Protein AF-A0A522SLL1-F1 (afdb_monomer_lite)

Secondary structure (DSSP, 8-state):
-----------HHHHHHHHHHHHHHHHHHHHHHHHHHHHHHHHHHHHHHHHHHHHHHB-THHHHH-HHHHHHHTTS-SSSSPPHHHHHHHHHHHHHHHHTT-HHHHHHHHHTTSTTHHHHHHHHHHHHTT--S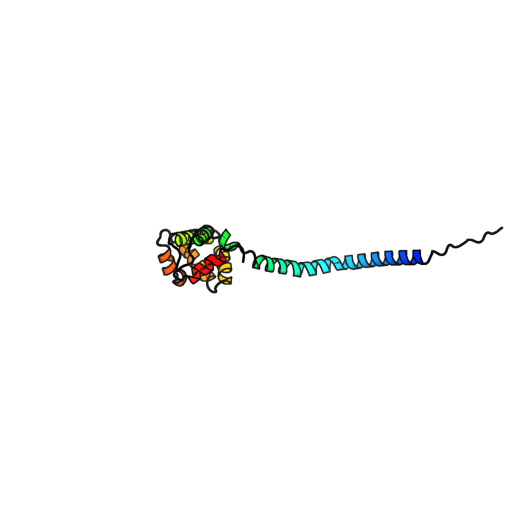S-HHHHHHHH-GGGG-HHHHHHHHHHTSSB-

Foldseek 3Di:
DDDDDPPPDPDPVVVVVVVVVVVVVVVVVVCVVCVVVVVVVCCVPVVVVVVVVVCVWFDQLCCVQQVQLLVQLVVAPLPFAGDQSSLVSLLVSLQVCVVVVSLQVNQVLLCVQPPPSSVLSVQSSVQSVVCPDDPSLCSSCVSPVVNRGSVSSVSSNVSNPRGD

Structure (mmCIF, N/CA/C/O backbone):
data_AF-A0A522SLL1-F1
#
_entry.id   AF-A0A522SLL1-F1
#
loop_
_atom_site.group_PDB
_atom_site.id
_atom_site.type_symbol
_atom_site.label_atom_id
_atom_site.label_alt_id
_atom_site.label_comp_id
_atom_site.label_asym_id
_atom_site.label_entity_id
_atom_site.label_seq_id
_atom_site.pdbx_PDB_ins_code
_atom_site.Cartn_x
_atom_site.Cartn_y
_atom_site.Cartn_z
_atom_site.occupancy
_atom_site.B_iso_or_equiv
_atom_site.auth_seq_id
_atom_site.auth_comp_id
_atom_site.auth_asym_id
_atom_site.auth_atom_id
_atom_site.pdbx_PDB_model_num
ATOM 1 N N . MET A 1 1 ? 60.223 -11.986 -80.606 1.00 49.94 1 MET A N 1
ATOM 2 C CA . MET A 1 1 ? 59.552 -13.002 -79.773 1.00 49.94 1 MET A CA 1
ATOM 3 C C . MET A 1 1 ? 58.909 -12.250 -78.622 1.00 49.94 1 MET A C 1
ATOM 5 O O . MET A 1 1 ? 59.504 -12.179 -77.565 1.00 49.94 1 MET A O 1
ATOM 9 N N . ASP A 1 2 ? 57.745 -11.639 -78.861 1.00 55.66 2 ASP A N 1
ATOM 10 C CA . ASP A 1 2 ? 56.984 -10.902 -77.843 1.00 55.66 2 ASP A CA 1
ATOM 11 C C . ASP A 1 2 ? 55.590 -11.517 -77.759 1.00 55.66 2 ASP A C 1
ATOM 13 O O . ASP A 1 2 ? 54.820 -11.486 -78.721 1.00 55.66 2 ASP A O 1
ATOM 17 N N . ARG A 1 3 ? 55.292 -12.166 -76.631 1.00 55.41 3 ARG A N 1
ATOM 18 C CA . ARG A 1 3 ? 53.956 -12.697 -76.349 1.00 55.41 3 ARG A CA 1
ATOM 19 C C . ARG A 1 3 ? 53.090 -11.555 -75.811 1.00 55.41 3 ARG A C 1
ATOM 21 O O . ARG A 1 3 ? 53.530 -10.882 -74.880 1.00 55.41 3 ARG A O 1
ATOM 28 N N . PRO A 1 4 ? 51.869 -11.342 -76.329 1.00 55.44 4 PRO A N 1
ATOM 29 C CA . PRO A 1 4 ? 50.990 -10.315 -75.794 1.00 55.44 4 PRO A CA 1
ATOM 30 C C . PRO A 1 4 ? 50.588 -10.672 -74.359 1.00 55.44 4 PRO A C 1
ATOM 32 O O . PRO A 1 4 ? 50.106 -11.773 -74.084 1.00 55.44 4 PRO A O 1
ATOM 35 N N . VAL A 1 5 ? 50.793 -9.726 -73.444 1.00 61.31 5 VAL A N 1
ATOM 36 C CA . VAL A 1 5 ? 50.315 -9.799 -72.062 1.00 61.31 5 VAL A CA 1
ATOM 37 C C . VAL A 1 5 ? 48.787 -9.773 -72.095 1.00 61.31 5 VAL A C 1
ATOM 39 O O . VAL A 1 5 ? 48.176 -8.757 -72.423 1.00 61.31 5 VAL A O 1
ATOM 42 N N . ARG A 1 6 ? 48.158 -10.909 -71.780 1.00 55.28 6 ARG A N 1
ATOM 43 C CA . ARG A 1 6 ? 46.710 -10.999 -71.574 1.00 55.28 6 ARG A CA 1
ATOM 44 C C . ARG A 1 6 ? 46.385 -10.310 -70.250 1.00 55.28 6 ARG A C 1
ATOM 46 O O . ARG A 1 6 ? 46.645 -10.862 -69.186 1.00 55.28 6 ARG A O 1
ATOM 53 N N . ILE A 1 7 ? 45.847 -9.097 -70.320 1.00 60.75 7 ILE A N 1
ATOM 54 C CA . ILE A 1 7 ? 45.246 -8.443 -69.158 1.00 60.75 7 ILE A CA 1
ATOM 55 C C . ILE A 1 7 ? 43.901 -9.131 -68.925 1.00 60.75 7 ILE A C 1
ATOM 57 O O . ILE A 1 7 ? 42.941 -8.852 -69.641 1.00 60.75 7 ILE A O 1
ATOM 61 N N . ASP A 1 8 ? 43.848 -10.057 -67.967 1.00 63.34 8 ASP A N 1
ATOM 62 C CA . ASP A 1 8 ? 42.588 -10.621 -67.478 1.00 63.34 8 ASP A CA 1
ATOM 63 C C . ASP A 1 8 ? 41.754 -9.478 -66.885 1.00 63.34 8 ASP A C 1
ATOM 65 O O . ASP A 1 8 ? 42.023 -8.972 -65.793 1.00 63.34 8 ASP A O 1
ATOM 69 N N . GLN A 1 9 ? 40.767 -9.015 -67.652 1.00 62.22 9 GLN A N 1
ATOM 70 C CA . GLN A 1 9 ? 39.746 -8.102 -67.158 1.00 62.22 9 GLN A CA 1
ATOM 71 C C . GLN A 1 9 ? 38.914 -8.881 -66.131 1.00 62.22 9 GLN A C 1
ATOM 73 O O . GLN A 1 9 ? 38.402 -9.950 -66.468 1.00 62.22 9 GLN A O 1
ATOM 78 N N . PRO A 1 10 ? 38.782 -8.407 -64.882 1.00 59.31 10 PRO A N 1
ATOM 79 C CA . PRO A 1 10 ? 38.028 -9.139 -63.879 1.00 59.31 10 PRO A CA 1
ATOM 80 C C . PRO A 1 10 ? 36.571 -9.282 -64.329 1.00 59.31 10 PRO A C 1
ATOM 82 O O . PRO A 1 10 ? 35.920 -8.293 -64.668 1.00 59.31 10 PRO A O 1
ATOM 85 N N . GLU A 1 11 ? 36.070 -10.519 -64.308 1.00 69.94 11 GLU A N 1
ATOM 86 C CA . GLU A 1 11 ? 34.688 -10.867 -64.646 1.00 69.94 11 GLU A CA 1
ATOM 87 C C . GLU A 1 11 ? 33.690 -9.900 -63.967 1.00 69.94 11 GLU A C 1
ATOM 89 O O . GLU A 1 11 ? 33.790 -9.669 -62.752 1.00 69.94 11 GLU A O 1
ATOM 94 N N . PRO A 1 12 ? 32.692 -9.350 -64.690 1.00 69.19 12 PRO A N 1
ATOM 95 C CA . PRO A 1 12 ? 31.757 -8.347 -64.163 1.00 69.19 12 PRO A CA 1
ATOM 96 C C . PRO A 1 12 ? 31.063 -8.775 -62.858 1.00 69.19 12 PRO A C 1
ATOM 98 O O . PRO A 1 12 ? 30.732 -7.952 -62.000 1.00 69.19 12 PRO A O 1
ATOM 101 N N . SER A 1 13 ? 30.865 -10.082 -62.675 1.00 72.38 13 SER A N 1
ATOM 102 C CA . SER A 1 13 ? 30.288 -10.695 -61.476 1.00 72.38 13 SER A CA 1
ATOM 103 C C . SER A 1 13 ? 31.179 -10.550 -60.231 1.00 72.38 13 SER A C 1
ATOM 105 O O . SER A 1 13 ? 30.668 -10.267 -59.143 1.00 72.38 13 SER A O 1
ATOM 107 N N . ALA A 1 14 ? 32.502 -10.667 -60.379 1.00 73.69 14 ALA A N 1
ATOM 108 C CA . ALA A 1 14 ? 33.472 -10.511 -59.297 1.00 73.69 14 ALA A CA 1
ATOM 109 C C . ALA A 1 14 ? 33.573 -9.048 -58.840 1.00 73.69 14 ALA A C 1
ATOM 111 O O . ALA A 1 14 ? 33.614 -8.771 -57.637 1.00 73.69 14 ALA A O 1
ATOM 112 N N . LEU A 1 15 ? 33.512 -8.106 -59.788 1.00 73.38 15 LEU A N 1
ATOM 113 C CA . LEU A 1 15 ? 33.468 -6.672 -59.499 1.00 73.38 15 LEU A CA 1
ATOM 114 C C . LEU A 1 15 ? 32.190 -6.296 -58.734 1.00 73.38 15 LEU A C 1
ATOM 116 O O . LEU A 1 15 ? 32.252 -5.667 -57.676 1.00 73.38 15 LEU A O 1
ATOM 120 N N . ASN A 1 16 ? 31.031 -6.765 -59.201 1.00 72.69 16 ASN A N 1
ATOM 121 C CA . ASN A 1 16 ? 29.750 -6.540 -58.530 1.00 72.69 16 ASN A CA 1
ATOM 122 C C . ASN A 1 16 ? 29.718 -7.137 -57.110 1.00 72.69 16 ASN A C 1
ATOM 124 O O . ASN A 1 16 ? 29.200 -6.515 -56.176 1.00 72.69 16 ASN A O 1
ATOM 128 N N . ALA A 1 17 ? 30.305 -8.320 -56.908 1.00 72.69 17 ALA A N 1
ATOM 129 C CA . ALA A 1 17 ? 30.412 -8.942 -55.589 1.00 72.69 17 ALA A CA 1
ATOM 130 C C . ALA A 1 17 ? 31.322 -8.145 -54.631 1.00 72.69 17 ALA A C 1
ATOM 132 O O . ALA A 1 17 ? 30.967 -7.944 -53.462 1.00 72.69 17 ALA A O 1
ATOM 133 N N . ALA A 1 18 ? 32.466 -7.650 -55.116 1.00 70.56 18 ALA A N 1
ATOM 134 C CA . ALA A 1 18 ? 33.384 -6.815 -54.341 1.00 70.56 18 ALA A CA 1
ATOM 135 C C . ALA A 1 18 ? 32.752 -5.466 -53.948 1.00 70.56 18 ALA A C 1
ATOM 137 O O . ALA A 1 18 ? 32.860 -5.038 -52.791 1.00 70.56 18 ALA A O 1
ATOM 138 N N . LEU A 1 19 ? 32.008 -4.837 -54.864 1.00 71.75 19 LEU A N 1
ATOM 139 C CA . LEU A 1 19 ? 31.270 -3.601 -54.595 1.00 71.75 19 LEU A CA 1
ATOM 140 C C . LEU A 1 19 ? 30.218 -3.803 -53.495 1.00 71.75 19 LEU A C 1
ATOM 142 O O . LEU A 1 19 ? 30.220 -3.066 -52.508 1.00 71.75 19 LEU A O 1
ATOM 146 N N . ARG A 1 20 ? 29.392 -4.858 -53.582 1.00 71.69 20 ARG A N 1
ATOM 147 C CA . ARG A 1 20 ? 28.350 -5.161 -52.577 1.00 71.69 20 ARG A CA 1
ATOM 148 C C . ARG A 1 20 ? 28.924 -5.423 -51.180 1.00 71.69 20 ARG A C 1
ATOM 150 O O . ARG A 1 20 ? 28.340 -4.978 -50.189 1.00 71.69 20 ARG A O 1
ATOM 157 N N . ARG A 1 21 ? 30.071 -6.108 -51.073 1.00 69.50 21 ARG A N 1
ATOM 158 C CA . ARG A 1 21 ? 30.773 -6.324 -49.789 1.00 69.50 21 ARG A CA 1
ATOM 159 C C . ARG A 1 21 ? 31.244 -5.008 -49.173 1.00 69.50 21 ARG A C 1
ATOM 161 O O . ARG A 1 21 ? 31.019 -4.767 -47.987 1.00 69.50 21 ARG A O 1
ATOM 168 N N . THR A 1 22 ? 31.842 -4.141 -49.984 1.00 69.44 22 THR A N 1
ATOM 169 C CA . THR A 1 22 ? 32.348 -2.835 -49.539 1.00 69.44 22 T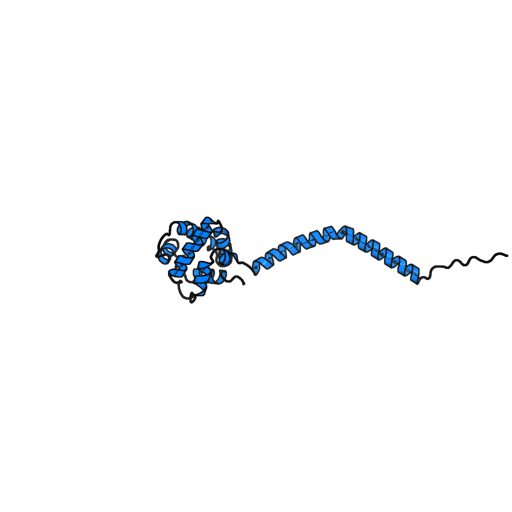HR A CA 1
ATOM 170 C C . THR A 1 22 ? 31.205 -1.916 -49.103 1.00 69.44 22 THR A C 1
ATOM 172 O O . THR A 1 22 ? 31.287 -1.270 -48.058 1.00 69.44 22 THR A O 1
ATOM 175 N N . GLN A 1 23 ? 30.089 -1.934 -49.837 1.00 73.38 23 GLN A N 1
ATOM 176 C CA . GLN A 1 23 ? 28.867 -1.205 -49.492 1.00 73.38 23 GLN A CA 1
ATOM 177 C C . GLN A 1 23 ? 28.246 -1.699 -48.178 1.00 73.38 23 GLN A C 1
ATOM 179 O O . GLN A 1 23 ? 27.894 -0.881 -47.330 1.00 73.38 23 GLN A O 1
ATOM 184 N N . ARG A 1 24 ? 28.162 -3.022 -47.956 1.00 73.62 24 ARG A N 1
ATOM 185 C CA . ARG A 1 24 ? 27.704 -3.595 -46.674 1.00 73.62 24 ARG A CA 1
ATOM 186 C C . ARG A 1 24 ? 28.585 -3.160 -45.508 1.00 73.62 24 ARG A C 1
ATOM 188 O O . ARG A 1 24 ? 28.052 -2.781 -44.472 1.00 73.62 24 ARG A O 1
ATOM 195 N N . ARG A 1 25 ? 29.910 -3.176 -45.676 1.00 75.69 25 ARG A N 1
ATOM 196 C CA . ARG A 1 25 ? 30.859 -2.778 -44.625 1.00 75.69 25 ARG A CA 1
ATOM 197 C C . ARG A 1 25 ? 30.724 -1.297 -44.269 1.00 75.69 25 ARG A C 1
ATOM 199 O O . ARG A 1 25 ? 30.617 -0.980 -43.091 1.00 75.69 25 ARG A O 1
ATOM 206 N N . ARG A 1 26 ? 30.629 -0.412 -45.269 1.00 72.81 26 ARG A N 1
ATOM 207 C CA . ARG A 1 26 ? 30.378 1.025 -45.053 1.00 72.81 26 ARG A CA 1
ATOM 208 C C . ARG A 1 26 ? 29.014 1.282 -44.402 1.00 72.81 26 ARG A C 1
ATOM 210 O O . ARG A 1 26 ? 28.916 2.119 -43.514 1.00 72.81 26 ARG A O 1
ATOM 217 N N . ARG A 1 27 ? 27.975 0.525 -44.778 1.00 74.75 27 ARG A N 1
ATOM 218 C CA . ARG A 1 27 ? 26.636 0.616 -44.170 1.00 74.75 27 ARG A CA 1
ATOM 219 C C . ARG A 1 27 ? 26.622 0.139 -42.717 1.00 74.75 27 ARG A C 1
ATOM 221 O O . ARG A 1 27 ? 26.019 0.801 -41.889 1.00 74.75 27 ARG A O 1
ATOM 228 N N . LEU A 1 28 ? 27.304 -0.962 -42.397 1.00 80.06 28 LEU A N 1
ATOM 229 C CA . LEU A 1 28 ? 27.454 -1.447 -41.019 1.00 80.06 28 LEU A CA 1
ATOM 230 C C . LEU A 1 28 ? 28.296 -0.494 -40.162 1.00 80.06 28 LEU A C 1
ATOM 232 O O . LEU A 1 28 ? 27.978 -0.309 -38.997 1.00 80.06 28 LEU A O 1
ATOM 236 N N . GLN A 1 29 ? 29.320 0.148 -40.731 1.00 78.31 29 GLN A N 1
ATOM 237 C CA . GLN A 1 29 ? 30.093 1.191 -40.045 1.00 78.31 29 GLN A CA 1
ATOM 238 C C . GLN A 1 29 ? 29.250 2.442 -39.769 1.00 78.31 29 GLN A C 1
ATOM 240 O O . GLN A 1 29 ? 29.263 2.943 -38.650 1.00 78.31 29 GLN A O 1
ATOM 245 N N . GLY A 1 30 ? 28.475 2.909 -40.754 1.00 78.81 30 GLY A N 1
ATOM 246 C CA . GLY A 1 30 ? 27.537 4.019 -40.566 1.00 78.81 30 GLY A CA 1
ATOM 247 C C . GLY A 1 30 ? 26.458 3.696 -39.531 1.00 78.81 30 GLY A C 1
ATOM 248 O O . GLY A 1 30 ? 26.215 4.493 -38.631 1.00 78.81 30 GLY A O 1
ATOM 249 N N . LEU A 1 31 ? 25.885 2.487 -39.594 1.00 81.81 31 LEU A N 1
ATOM 250 C CA . LEU A 1 31 ? 24.953 1.991 -38.580 1.00 81.81 31 LEU A CA 1
ATOM 251 C C . LEU A 1 31 ? 25.617 1.881 -37.207 1.00 81.81 31 LEU A C 1
ATOM 253 O O . LEU A 1 31 ? 24.980 2.218 -36.222 1.00 81.81 31 LEU A O 1
ATOM 257 N N . GLY A 1 32 ? 26.882 1.465 -37.135 1.00 87.44 32 GLY A N 1
ATOM 258 C CA . GLY A 1 32 ? 27.653 1.402 -35.896 1.00 87.44 32 GLY A CA 1
ATOM 259 C C . GLY A 1 32 ? 27.877 2.772 -35.253 1.00 87.44 32 GLY A C 1
ATOM 260 O O . GLY A 1 32 ? 27.833 2.867 -34.034 1.00 87.44 32 GLY A O 1
ATOM 261 N N . LEU A 1 33 ? 28.041 3.838 -36.047 1.00 88.69 33 LEU A N 1
ATOM 262 C CA . LEU A 1 33 ? 28.138 5.212 -35.532 1.00 88.69 33 LEU A CA 1
ATOM 263 C C . LEU A 1 33 ? 26.803 5.722 -34.967 1.00 88.69 33 LEU A C 1
ATOM 265 O O . LEU A 1 33 ? 26.796 6.441 -33.973 1.00 88.69 33 LEU A O 1
ATOM 269 N N . THR A 1 34 ? 25.673 5.347 -35.575 1.00 90.62 34 THR A N 1
ATOM 270 C CA . THR A 1 34 ? 24.333 5.770 -35.124 1.00 90.62 34 THR A CA 1
ATOM 271 C C . THR A 1 34 ? 23.684 4.811 -34.122 1.00 90.62 34 THR A C 1
ATOM 273 O O . THR A 1 34 ? 22.712 5.176 -33.466 1.00 90.62 34 THR A O 1
ATOM 276 N N . ALA A 1 35 ? 24.194 3.584 -33.991 1.00 92.69 35 ALA A N 1
ATOM 277 C CA . ALA A 1 35 ? 23.639 2.546 -33.125 1.00 92.69 35 ALA A CA 1
ATOM 278 C C . ALA A 1 35 ? 23.611 2.942 -31.641 1.00 92.69 35 ALA A C 1
ATOM 280 O O . ALA A 1 35 ? 22.576 2.706 -31.026 1.00 92.69 35 ALA A O 1
ATOM 281 N N . PRO A 1 36 ? 24.646 3.580 -31.052 1.00 93.38 36 PRO A N 1
ATOM 282 C CA . PRO A 1 36 ? 24.593 4.015 -29.658 1.00 93.38 36 PRO A CA 1
ATOM 283 C C . PRO A 1 36 ? 23.450 4.998 -29.401 1.00 93.38 36 PRO A C 1
ATOM 285 O O . PRO A 1 36 ? 22.715 4.845 -28.430 1.00 93.38 36 PRO A O 1
ATOM 288 N N . LEU A 1 37 ? 23.251 5.959 -30.311 1.00 93.38 37 LEU A N 1
ATOM 289 C CA . LEU A 1 37 ? 22.161 6.929 -30.222 1.00 93.38 37 LEU A CA 1
ATOM 290 C C . LEU A 1 37 ? 20.793 6.247 -30.355 1.00 93.38 37 LEU A C 1
ATOM 292 O O . LEU A 1 37 ? 19.878 6.551 -29.597 1.00 93.38 37 LEU A O 1
ATOM 296 N N . LEU A 1 38 ? 20.662 5.296 -31.284 1.00 94.31 38 LEU A N 1
ATOM 297 C CA . LEU A 1 38 ? 19.429 4.534 -31.473 1.00 94.31 38 LEU A CA 1
ATOM 298 C C . LEU A 1 38 ? 19.111 3.643 -30.264 1.00 94.31 38 LEU A C 1
ATOM 300 O O . LEU A 1 38 ? 17.968 3.607 -29.825 1.00 94.31 38 LEU A O 1
ATOM 304 N N . ILE A 1 39 ? 20.106 2.947 -29.709 1.00 96.06 39 ILE A N 1
ATOM 305 C CA . ILE A 1 39 ? 19.950 2.122 -28.503 1.00 96.06 39 ILE A CA 1
ATOM 306 C C . ILE A 1 39 ? 19.555 3.002 -27.322 1.00 96.06 39 ILE A C 1
ATOM 308 O O . ILE A 1 39 ? 18.630 2.650 -26.600 1.00 96.06 39 ILE A O 1
ATOM 312 N N . PHE A 1 40 ? 20.213 4.151 -27.147 1.00 96.69 40 PHE A N 1
ATOM 313 C CA . PHE A 1 40 ? 19.869 5.107 -26.100 1.00 96.69 40 PHE A CA 1
ATOM 314 C C . PHE A 1 40 ? 18.417 5.578 -26.228 1.00 96.69 40 PHE A C 1
ATOM 316 O O . PHE A 1 40 ? 17.670 5.530 -25.254 1.00 96.69 40 PHE A O 1
ATOM 323 N N . LEU A 1 41 ? 17.996 5.953 -27.439 1.00 96.44 41 LEU A N 1
ATOM 324 C CA . LEU A 1 41 ? 16.623 6.356 -27.725 1.00 96.44 41 LEU A CA 1
ATOM 325 C C . LEU A 1 41 ? 15.637 5.229 -27.392 1.00 96.44 41 LEU A C 1
ATOM 327 O O . LEU A 1 41 ? 14.706 5.430 -26.618 1.00 96.44 41 LEU A O 1
ATOM 331 N N . LEU A 1 42 ? 15.868 4.024 -27.915 1.00 97.56 42 LEU A N 1
ATOM 332 C CA . LEU A 1 42 ? 15.013 2.865 -27.661 1.00 97.56 42 LEU A CA 1
ATOM 333 C C . LEU A 1 42 ? 14.933 2.547 -26.167 1.00 97.56 42 LEU A C 1
ATOM 335 O O . LEU A 1 42 ? 13.834 2.384 -25.648 1.00 97.56 42 LEU A O 1
ATOM 339 N N . ALA A 1 43 ? 16.063 2.521 -25.461 1.00 97.12 43 ALA A N 1
ATOM 340 C CA . ALA A 1 43 ? 16.105 2.276 -24.024 1.00 97.12 43 ALA A CA 1
ATOM 341 C C . ALA A 1 43 ? 15.365 3.363 -23.233 1.00 97.12 43 ALA A C 1
ATOM 343 O O . ALA A 1 43 ? 14.616 3.032 -22.317 1.00 97.12 43 ALA A O 1
ATOM 344 N N . SER A 1 44 ? 15.506 4.637 -23.618 1.00 96.06 44 SER A N 1
ATOM 345 C CA . SER A 1 44 ? 14.838 5.756 -22.940 1.00 96.06 44 SER A CA 1
ATOM 346 C C . SER A 1 44 ? 13.313 5.688 -23.000 1.00 96.06 44 SER A C 1
ATOM 348 O O . SER A 1 44 ? 12.658 6.227 -22.116 1.00 96.06 44 SER A O 1
ATOM 350 N N . PHE A 1 45 ? 12.746 4.994 -23.990 1.00 95.56 45 PHE A N 1
ATOM 351 C CA . PHE A 1 45 ? 11.302 4.789 -24.088 1.00 95.56 45 PHE A CA 1
ATOM 352 C C . PHE A 1 45 ? 10.880 3.404 -23.591 1.00 95.56 45 PHE A C 1
ATOM 354 O O . PHE A 1 45 ? 9.982 3.298 -22.762 1.00 95.56 45 PHE A O 1
ATOM 361 N N . LEU A 1 46 ? 11.539 2.335 -24.044 1.00 96.88 46 LEU A N 1
ATOM 362 C CA . LEU A 1 46 ? 11.160 0.957 -23.720 1.00 96.88 46 LEU A CA 1
ATOM 363 C C . LEU A 1 46 ? 11.321 0.637 -22.233 1.00 96.88 46 LEU A C 1
ATOM 365 O O . LEU A 1 46 ? 10.464 -0.046 -21.678 1.00 96.88 46 LEU A O 1
ATOM 369 N N . VAL A 1 47 ? 12.385 1.124 -21.581 1.00 96.06 47 VAL A N 1
ATOM 370 C CA . VAL A 1 47 ? 12.619 0.829 -20.160 1.00 96.06 47 VAL A CA 1
ATOM 371 C C . VAL A 1 47 ? 11.545 1.478 -19.280 1.00 96.06 47 VAL A C 1
ATOM 373 O O . VAL A 1 47 ? 10.891 0.735 -18.549 1.00 96.06 47 VAL A O 1
ATOM 376 N N . PRO A 1 48 ? 11.270 2.799 -19.353 1.00 92.56 48 PRO A N 1
ATOM 377 C CA . PRO A 1 48 ? 10.200 3.397 -18.553 1.00 92.56 48 PRO A CA 1
ATOM 378 C C . PRO A 1 48 ? 8.820 2.802 -18.839 1.00 92.56 48 PRO A C 1
ATOM 380 O O . PRO A 1 48 ? 8.064 2.559 -17.903 1.00 92.56 48 PRO A O 1
ATOM 383 N N . ILE A 1 49 ? 8.502 2.513 -20.107 1.00 93.31 49 ILE A N 1
ATOM 384 C CA . ILE A 1 49 ? 7.233 1.867 -20.475 1.00 93.31 49 ILE A CA 1
ATOM 385 C C . ILE A 1 49 ? 7.134 0.485 -19.826 1.00 93.31 49 ILE A C 1
ATOM 387 O O . ILE A 1 49 ? 6.113 0.171 -19.221 1.00 93.31 49 ILE A O 1
ATOM 391 N N . GLY A 1 50 ? 8.198 -0.318 -19.898 1.00 91.75 50 GLY A N 1
ATOM 392 C CA . GLY A 1 50 ? 8.256 -1.617 -19.236 1.00 91.75 50 GLY A CA 1
ATOM 393 C C . GLY A 1 50 ? 8.014 -1.498 -17.733 1.00 91.75 50 GLY A C 1
ATOM 394 O O . GLY A 1 50 ? 7.151 -2.188 -17.206 1.00 91.75 50 GLY A O 1
ATOM 395 N N . VAL A 1 51 ? 8.709 -0.580 -17.054 1.00 87.81 51 VAL A N 1
ATOM 396 C CA . VAL A 1 51 ? 8.547 -0.347 -15.607 1.00 87.81 51 VAL A CA 1
ATOM 397 C C . VAL A 1 51 ? 7.099 0.003 -15.246 1.00 87.81 51 VAL A C 1
ATOM 399 O O . VAL A 1 51 ? 6.552 -0.573 -14.308 1.00 87.81 51 VAL A O 1
ATOM 402 N N . VAL A 1 52 ? 6.458 0.900 -16.001 1.00 88.12 52 VAL A N 1
ATOM 403 C CA . VAL A 1 52 ? 5.058 1.289 -15.760 1.00 88.12 52 VAL A CA 1
ATOM 404 C C . VAL A 1 52 ? 4.099 0.121 -16.011 1.00 88.12 52 VAL A C 1
ATOM 406 O O . VAL A 1 52 ? 3.192 -0.098 -15.213 1.00 88.12 52 VAL A O 1
ATOM 409 N N . LEU A 1 53 ? 4.305 -0.655 -17.080 1.00 87.25 53 LEU A N 1
ATOM 410 C CA . LEU A 1 53 ? 3.459 -1.808 -17.409 1.00 87.25 53 LEU A CA 1
ATOM 411 C C . LEU A 1 53 ? 3.596 -2.947 -16.390 1.00 87.25 53 LEU A C 1
ATOM 413 O O . LEU A 1 53 ? 2.590 -3.531 -15.999 1.00 87.25 53 LEU A O 1
ATOM 417 N N . PHE A 1 54 ? 4.812 -3.249 -15.927 1.00 81.06 54 PHE A N 1
ATOM 418 C CA . PHE A 1 54 ? 5.024 -4.262 -14.888 1.00 81.06 54 PHE A CA 1
ATOM 419 C C . PHE A 1 54 ? 4.379 -3.855 -13.559 1.00 81.06 54 PHE A C 1
ATOM 421 O O . PHE A 1 54 ? 3.744 -4.690 -12.916 1.00 81.06 54 PHE A O 1
ATOM 428 N N . GLY A 1 55 ? 4.475 -2.576 -13.181 1.00 72.12 55 GLY A N 1
ATOM 429 C CA . GLY A 1 55 ? 3.818 -2.055 -11.980 1.00 72.12 55 GLY A CA 1
ATOM 430 C C . GLY A 1 55 ? 2.286 -2.092 -12.034 1.00 72.12 55 GLY A C 1
ATOM 431 O O . GLY A 1 55 ? 1.651 -2.069 -10.986 1.00 72.12 55 GLY A O 1
ATOM 432 N N . ALA A 1 56 ? 1.680 -2.179 -13.224 1.00 69.44 56 ALA A N 1
ATOM 433 C CA . ALA A 1 56 ? 0.227 -2.288 -13.367 1.00 69.44 56 ALA A CA 1
ATOM 434 C C . ALA A 1 56 ? -0.319 -3.685 -13.014 1.00 69.44 56 ALA A C 1
ATOM 436 O O . ALA A 1 56 ? -1.478 -3.792 -12.628 1.00 69.44 56 ALA A O 1
ATOM 437 N N . VAL A 1 57 ? 0.500 -4.736 -13.144 1.00 67.56 57 VAL A N 1
ATOM 438 C CA . VAL A 1 57 ? 0.079 -6.137 -12.933 1.00 67.56 57 VAL A CA 1
ATOM 439 C C . VAL A 1 57 ? 0.584 -6.693 -11.601 1.00 67.56 57 VAL A C 1
ATOM 441 O O . VAL A 1 57 ? -0.062 -7.544 -10.993 1.00 67.56 57 VAL A O 1
ATOM 444 N N . TYR A 1 58 ? 1.747 -6.229 -11.136 1.00 69.38 58 TYR A N 1
ATOM 445 C CA . TYR A 1 58 ? 2.369 -6.702 -9.904 1.00 69.38 58 TYR A CA 1
ATOM 446 C C . TYR A 1 58 ? 2.505 -5.563 -8.897 1.00 69.38 58 TYR A C 1
ATOM 448 O O . TYR A 1 58 ? 3.218 -4.587 -9.127 1.00 69.38 58 TYR A O 1
ATOM 456 N N . SER A 1 59 ? 1.808 -5.696 -7.773 1.00 71.56 59 SER A N 1
ATOM 457 C CA . SER A 1 59 ? 1.795 -4.708 -6.692 1.00 71.56 59 SER A CA 1
ATOM 458 C C . SER A 1 59 ? 1.725 -5.429 -5.338 1.00 71.56 59 SER A C 1
ATOM 460 O O . SER A 1 59 ? 0.642 -5.552 -4.755 1.00 71.56 59 SER A O 1
ATOM 462 N N . PRO A 1 60 ? 2.856 -5.969 -4.838 1.00 78.25 60 PRO A N 1
ATOM 463 C CA . PRO A 1 60 ? 2.890 -6.759 -3.612 1.00 78.25 60 PRO A CA 1
ATOM 464 C C . PRO A 1 60 ? 2.874 -5.893 -2.344 1.00 78.25 60 PRO A C 1
ATOM 466 O O . PRO A 1 60 ? 2.952 -6.438 -1.241 1.00 78.25 60 PRO A O 1
ATOM 469 N N . GLU A 1 61 ? 2.767 -4.561 -2.460 1.00 83.56 61 GLU A N 1
ATOM 470 C CA . GLU A 1 61 ? 3.005 -3.619 -1.365 1.00 83.56 61 GLU A CA 1
ATOM 471 C C . GLU A 1 61 ? 2.112 -3.898 -0.160 1.00 83.56 61 GLU A C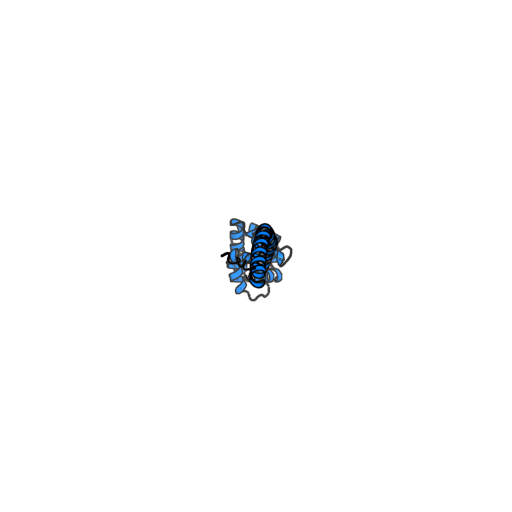 1
ATOM 473 O O . GLU A 1 61 ? 2.573 -3.801 0.976 1.00 83.56 61 GLU A O 1
ATOM 478 N N . LEU A 1 62 ? 0.845 -4.264 -0.384 1.00 86.38 62 LEU A N 1
ATOM 479 C CA . LEU A 1 62 ? -0.061 -4.597 0.711 1.00 86.38 62 LEU A CA 1
ATOM 480 C C . LEU A 1 62 ? 0.274 -5.967 1.312 1.00 86.38 62 LEU A C 1
ATOM 482 O O . LEU A 1 62 ? 0.372 -6.084 2.528 1.00 86.38 62 LEU A O 1
ATOM 486 N N . SER A 1 63 ? 0.505 -6.989 0.484 1.00 86.31 63 SER A N 1
ATOM 487 C CA . SER A 1 63 ? 0.823 -8.341 0.962 1.00 86.31 63 SER A CA 1
ATOM 488 C C . SER A 1 63 ? 2.155 -8.437 1.713 1.00 86.31 63 SER A C 1
ATOM 490 O O . SER A 1 63 ? 2.257 -9.198 2.672 1.00 86.31 63 SER A O 1
ATOM 492 N N . GLU A 1 64 ? 3.157 -7.648 1.323 1.00 89.69 64 GLU A N 1
ATOM 493 C CA . GLU A 1 64 ? 4.474 -7.623 1.970 1.00 89.69 64 GLU A CA 1
ATOM 494 C C . GLU A 1 64 ? 4.466 -6.845 3.288 1.00 89.69 64 GLU A C 1
ATOM 496 O O . GLU A 1 64 ? 5.174 -7.209 4.228 1.00 89.69 64 GLU A O 1
ATOM 501 N N . ASN A 1 65 ? 3.665 -5.778 3.376 1.00 92.25 65 ASN A N 1
ATOM 502 C CA . ASN A 1 65 ? 3.654 -4.893 4.543 1.00 92.25 65 ASN A CA 1
ATOM 503 C C . ASN A 1 65 ? 2.507 -5.168 5.523 1.00 92.25 65 ASN A C 1
ATOM 505 O O . ASN A 1 65 ? 2.605 -4.755 6.675 1.00 92.25 65 ASN A O 1
ATOM 509 N N . MET A 1 66 ? 1.455 -5.875 5.099 1.00 94.19 66 MET A N 1
ATOM 510 C CA . MET A 1 66 ? 0.282 -6.217 5.916 1.00 94.19 66 MET A CA 1
ATOM 511 C C . MET A 1 66 ? -0.042 -7.727 5.884 1.00 94.19 66 MET A C 1
ATOM 513 O O . MET A 1 66 ? -1.183 -8.116 5.615 1.00 94.19 66 MET A O 1
ATOM 517 N N . PRO A 1 67 ? 0.936 -8.624 6.127 1.00 94.69 67 PRO A N 1
ATOM 518 C CA . PRO A 1 67 ? 0.763 -10.058 5.896 1.00 94.69 67 PRO A CA 1
ATOM 519 C C . PRO A 1 67 ? -0.298 -10.710 6.795 1.00 94.69 67 PRO A C 1
ATOM 521 O O . PRO A 1 67 ? -0.970 -11.646 6.357 1.00 94.69 67 PRO A O 1
ATOM 524 N N . ARG A 1 68 ? -0.484 -10.237 8.036 1.00 95.94 68 ARG A N 1
ATOM 525 C CA . ARG A 1 68 ? -1.494 -10.795 8.953 1.00 95.94 68 ARG A CA 1
ATOM 526 C C . ARG A 1 68 ? -2.888 -10.370 8.531 1.00 95.94 68 ARG A C 1
ATOM 528 O O . ARG A 1 68 ? -3.797 -11.192 8.513 1.00 95.94 68 ARG A O 1
ATOM 535 N N . THR A 1 69 ? -3.029 -9.106 8.148 1.00 95.31 69 THR A N 1
ATOM 536 C CA . THR A 1 69 ? -4.279 -8.537 7.639 1.00 95.31 69 THR A CA 1
ATOM 537 C C . THR A 1 69 ? -4.721 -9.276 6.383 1.00 95.31 69 THR A C 1
ATOM 539 O O . THR A 1 69 ? -5.859 -9.726 6.301 1.00 95.31 69 THR A O 1
ATOM 542 N N . VAL A 1 70 ? -3.805 -9.489 5.430 1.00 93.75 70 VAL A N 1
ATOM 543 C CA . VAL A 1 70 ? -4.090 -10.261 4.212 1.00 93.75 70 VAL A CA 1
ATOM 544 C C . VAL A 1 70 ? -4.489 -11.700 4.542 1.00 93.75 70 VAL A C 1
ATOM 546 O O . VAL A 1 70 ? -5.442 -12.217 3.962 1.00 93.75 70 VAL A O 1
ATOM 549 N N . ALA A 1 71 ? -3.802 -12.356 5.480 1.00 93.81 71 ALA A N 1
ATOM 550 C CA . ALA A 1 71 ? -4.146 -13.716 5.887 1.00 93.81 71 ALA A CA 1
ATOM 551 C C . ALA A 1 71 ? -5.540 -13.807 6.535 1.00 93.81 71 ALA A C 1
ATOM 553 O O . ALA A 1 71 ? -6.289 -14.730 6.216 1.00 93.81 71 ALA A O 1
ATOM 554 N N . ALA A 1 72 ? -5.902 -12.849 7.392 1.00 94.50 72 ALA A N 1
ATOM 555 C CA . ALA A 1 72 ? -7.215 -12.787 8.031 1.00 94.50 72 ALA A CA 1
ATOM 556 C C . ALA A 1 72 ? -8.333 -12.496 7.012 1.00 94.50 72 ALA A C 1
ATOM 558 O O . ALA A 1 72 ? -9.339 -13.202 6.968 1.00 94.50 72 ALA A O 1
ATOM 559 N N . LEU A 1 73 ? -8.112 -11.550 6.093 1.00 93.69 73 LEU A N 1
ATOM 560 C CA . LEU A 1 73 ? -9.083 -11.199 5.050 1.00 93.69 73 LEU A CA 1
ATOM 561 C C . LEU A 1 73 ? -9.362 -12.326 4.052 1.00 93.69 73 LEU A C 1
ATOM 563 O O . LEU A 1 73 ? -10.425 -12.340 3.438 1.00 93.69 73 LEU A O 1
ATOM 567 N N . ARG A 1 74 ? -8.454 -13.296 3.897 1.00 91.25 74 ARG A N 1
ATOM 568 C CA . ARG A 1 74 ? -8.720 -14.505 3.096 1.00 91.25 74 ARG A CA 1
ATOM 569 C C . ARG A 1 74 ? -9.776 -15.416 3.719 1.00 91.25 74 ARG A C 1
ATOM 571 O O . ARG A 1 74 ? -10.400 -16.182 2.994 1.00 91.25 74 ARG A O 1
ATOM 578 N N . GLN A 1 75 ? -9.938 -15.368 5.040 1.00 90.44 75 GLN A N 1
ATOM 579 C CA . GLN A 1 75 ? -10.927 -16.164 5.773 1.00 90.44 75 GLN A CA 1
ATOM 580 C C . GLN A 1 75 ? -12.260 -15.427 5.926 1.00 90.44 75 GLN A C 1
ATOM 582 O O . GLN A 1 75 ? -13.279 -16.048 6.221 1.00 90.44 75 GLN A O 1
ATOM 587 N N . TRP A 1 76 ? -12.258 -14.110 5.715 1.00 93.50 76 TRP A N 1
ATOM 588 C CA . TRP A 1 76 ? -13.451 -13.286 5.772 1.00 93.50 76 TRP A CA 1
ATOM 589 C C . TRP A 1 76 ? -14.406 -13.607 4.615 1.00 93.50 76 TRP A C 1
ATOM 591 O O . TRP A 1 76 ? -14.014 -13.700 3.452 1.00 93.50 76 TRP A O 1
ATOM 601 N N . ASP A 1 77 ? -15.695 -13.730 4.927 1.00 89.81 77 ASP A N 1
ATOM 602 C CA . ASP A 1 77 ? -16.751 -14.123 3.990 1.00 89.81 77 ASP A CA 1
ATOM 603 C C . ASP A 1 77 ? -17.209 -12.993 3.046 1.00 89.81 77 ASP A C 1
ATOM 605 O O . ASP A 1 77 ? -18.191 -13.144 2.314 1.00 89.81 77 ASP A O 1
ATOM 609 N N . ARG A 1 78 ? -16.494 -11.861 3.065 1.00 89.56 78 ARG A N 1
ATOM 610 C CA . ARG A 1 78 ? -16.768 -10.641 2.296 1.00 89.56 78 ARG A CA 1
ATOM 611 C C . ARG A 1 78 ? -18.154 -10.047 2.552 1.00 89.56 78 ARG A C 1
ATOM 613 O O . ARG A 1 78 ? -18.671 -9.332 1.691 1.00 89.56 78 ARG A O 1
ATOM 620 N N . ARG A 1 79 ? -18.763 -10.302 3.715 1.00 89.69 79 ARG A N 1
ATOM 621 C CA . ARG A 1 79 ? -20.024 -9.674 4.131 1.00 89.69 79 ARG A CA 1
ATOM 622 C C . ARG A 1 79 ? -19.808 -8.791 5.354 1.00 89.69 79 ARG A C 1
ATOM 624 O O . ARG A 1 79 ? -19.064 -9.139 6.264 1.00 89.69 79 ARG A O 1
ATOM 631 N N . GLY A 1 80 ? -20.483 -7.640 5.365 1.00 92.00 80 GLY A N 1
ATOM 632 C CA . GLY A 1 80 ? -20.443 -6.695 6.483 1.00 92.00 80 GLY A CA 1
ATOM 633 C C . GLY A 1 80 ? -19.040 -6.159 6.776 1.00 92.00 80 GLY A C 1
ATOM 634 O O . GLY A 1 80 ? -18.289 -5.835 5.866 1.00 92.00 80 GLY A O 1
ATOM 635 N N . VAL A 1 81 ? -18.692 -6.042 8.048 1.00 94.06 81 VAL A N 1
ATOM 636 C CA . VAL A 1 81 ? -17.309 -5.805 8.479 1.00 94.06 81 VAL A CA 1
ATOM 637 C C . VAL A 1 81 ? -16.705 -7.133 8.940 1.00 94.06 81 VAL A C 1
ATOM 639 O O . VAL A 1 81 ? -17.456 -8.019 9.358 1.00 94.06 81 VAL A O 1
ATOM 642 N N . PRO A 1 82 ? -15.381 -7.318 8.833 1.00 95.25 82 PRO A N 1
ATOM 643 C CA . PRO A 1 82 ? -14.744 -8.542 9.285 1.00 95.25 82 PRO A CA 1
ATOM 644 C C . PRO A 1 82 ? -14.755 -8.647 10.812 1.00 95.25 82 PRO A C 1
ATOM 646 O O . PRO A 1 82 ? -15.136 -7.722 11.528 1.00 95.25 82 PRO A O 1
ATOM 649 N N . ASP A 1 83 ? -14.336 -9.803 11.308 1.00 94.88 83 ASP A N 1
ATOM 650 C CA . ASP A 1 83 ? -14.312 -10.091 12.732 1.00 94.88 83 ASP A CA 1
ATOM 651 C C . ASP A 1 83 ? -13.219 -9.314 13.487 1.00 94.88 83 ASP A C 1
ATOM 653 O O . ASP A 1 83 ? -12.247 -8.800 12.927 1.00 94.88 83 ASP A O 1
ATOM 657 N N . GLU A 1 84 ? -13.356 -9.276 14.811 1.00 94.62 84 GLU A N 1
ATOM 658 C CA . GLU A 1 84 ? -12.413 -8.611 15.715 1.00 94.62 84 GLU A CA 1
ATOM 659 C C . GLU A 1 84 ? -10.968 -9.126 15.547 1.00 94.62 84 GLU A C 1
ATOM 661 O O . GLU A 1 84 ? -10.013 -8.364 15.706 1.00 94.62 84 GLU A O 1
ATOM 666 N N . ALA A 1 85 ? -10.780 -10.396 15.164 1.00 94.62 85 ALA A N 1
ATOM 667 C CA . ALA A 1 85 ? -9.457 -10.952 14.881 1.00 94.62 85 ALA A CA 1
ATOM 668 C C . ALA A 1 85 ? -8.799 -10.293 13.656 1.00 94.62 85 ALA A C 1
ATOM 670 O O . ALA A 1 85 ? -7.597 -10.011 13.678 1.00 94.62 85 ALA A O 1
ATOM 671 N N . THR A 1 86 ? -9.575 -9.984 12.615 1.00 95.81 86 THR A N 1
ATOM 672 C CA . THR A 1 86 ? -9.093 -9.243 11.442 1.00 95.81 86 THR A CA 1
ATOM 673 C C . THR A 1 86 ? -8.720 -7.804 11.800 1.00 95.81 86 THR A C 1
ATOM 675 O O . THR A 1 86 ? -7.670 -7.315 11.374 1.00 95.81 86 THR A O 1
ATOM 678 N N . PHE A 1 87 ? -9.508 -7.134 12.646 1.00 96.25 87 PHE A N 1
ATOM 679 C CA . PHE A 1 87 ? -9.160 -5.804 13.161 1.00 96.25 87 PHE A CA 1
ATOM 680 C C . PHE A 1 87 ? -7.884 -5.822 14.020 1.00 96.25 87 PHE A C 1
ATOM 682 O O . PHE A 1 87 ? -7.040 -4.931 13.898 1.00 96.25 87 PHE A O 1
ATOM 689 N N . ALA A 1 88 ? -7.691 -6.850 14.851 1.00 95.88 88 ALA A N 1
ATOM 690 C CA . ALA A 1 88 ? -6.468 -7.022 15.635 1.00 95.88 88 ALA A CA 1
ATOM 691 C C . ALA A 1 8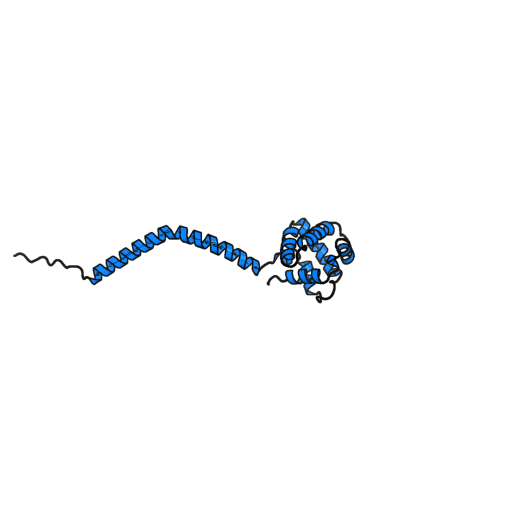8 ? -5.233 -7.263 14.743 1.00 95.88 88 ALA A C 1
ATOM 693 O O . ALA A 1 88 ? -4.149 -6.717 14.993 1.00 95.88 88 ALA A O 1
ATOM 694 N N . ALA A 1 89 ? -5.395 -8.051 13.674 1.00 96.31 89 ALA A N 1
ATOM 695 C CA . ALA A 1 89 ? -4.356 -8.269 12.670 1.00 96.31 89 ALA A CA 1
ATOM 696 C C . ALA A 1 89 ? -3.971 -6.958 11.965 1.00 96.31 89 ALA A C 1
ATOM 698 O O . ALA A 1 89 ? -2.779 -6.652 11.871 1.00 96.31 89 ALA A O 1
ATOM 699 N N . LEU A 1 90 ? -4.967 -6.151 11.580 1.00 96.44 90 LEU A N 1
ATOM 700 C CA . LEU A 1 90 ? -4.764 -4.816 11.018 1.00 96.44 90 LEU A CA 1
ATOM 701 C C . LEU A 1 90 ? -3.991 -3.908 11.980 1.00 96.44 90 LEU A C 1
ATOM 703 O O . LEU A 1 90 ? -2.991 -3.320 11.580 1.00 96.44 90 LEU A O 1
ATOM 707 N N . ALA A 1 91 ? -4.392 -3.820 13.253 1.00 96.62 91 ALA A N 1
ATOM 708 C CA . ALA A 1 91 ? -3.687 -3.002 14.247 1.00 96.62 91 ALA A CA 1
ATOM 709 C C . ALA A 1 91 ? -2.217 -3.407 14.415 1.00 96.62 91 ALA A C 1
ATOM 711 O O . ALA A 1 91 ? -1.344 -2.559 14.607 1.00 96.62 91 ALA A O 1
ATOM 712 N N . THR A 1 92 ? -1.942 -4.709 14.357 1.00 95.75 92 THR A N 1
ATOM 713 C CA . THR A 1 92 ? -0.586 -5.247 14.480 1.00 95.75 92 THR A CA 1
ATOM 714 C C . THR A 1 92 ? 0.270 -4.859 13.281 1.00 95.75 92 THR A C 1
ATOM 716 O O . THR A 1 92 ? 1.383 -4.360 13.456 1.00 95.75 92 THR A O 1
ATOM 719 N N . ASP A 1 93 ? -0.239 -5.056 12.068 1.00 96.38 93 ASP A N 1
ATOM 720 C CA . ASP A 1 93 ? 0.522 -4.741 10.863 1.00 96.38 93 ASP A CA 1
ATOM 721 C C . ASP A 1 93 ? 0.671 -3.226 10.653 1.00 96.38 93 ASP A C 1
ATOM 723 O O . ASP A 1 93 ? 1.747 -2.770 10.276 1.00 96.38 93 ASP A O 1
ATOM 727 N N . LEU A 1 94 ? -0.351 -2.429 10.984 1.00 96.25 94 LEU A N 1
ATOM 728 C CA . LEU A 1 94 ? -0.288 -0.966 10.958 1.00 96.25 94 LEU A CA 1
ATOM 729 C C . LEU A 1 94 ? 0.823 -0.412 11.853 1.00 96.25 94 LEU A C 1
ATOM 731 O O . LEU A 1 94 ? 1.565 0.470 11.427 1.00 96.25 94 LEU A O 1
ATOM 735 N N . ARG A 1 95 ? 0.973 -0.958 13.064 1.00 95.00 95 ARG A N 1
ATOM 736 C CA . ARG A 1 95 ? 2.047 -0.578 13.992 1.00 95.00 95 ARG A CA 1
ATOM 737 C C . ARG A 1 95 ? 3.424 -0.890 13.412 1.00 95.00 95 ARG A C 1
ATOM 739 O O . ARG A 1 95 ? 4.293 -0.027 13.388 1.00 95.00 95 ARG A O 1
ATOM 746 N N . LEU A 1 96 ? 3.597 -2.097 12.874 1.00 94.94 96 LEU A N 1
ATOM 747 C CA . LEU A 1 96 ? 4.852 -2.504 12.236 1.00 94.94 96 LEU A CA 1
ATOM 748 C C . LEU A 1 96 ? 5.166 -1.670 10.989 1.00 94.94 96 LEU A C 1
ATOM 750 O O . LEU A 1 96 ? 6.331 -1.392 10.711 1.00 94.94 96 LEU A O 1
ATOM 754 N N . ALA A 1 97 ? 4.149 -1.285 10.221 1.00 94.19 97 ALA A N 1
ATOM 755 C CA . ALA A 1 97 ? 4.320 -0.438 9.050 1.00 94.19 97 ALA A CA 1
ATOM 756 C C . ALA A 1 97 ? 4.672 1.009 9.423 1.00 94.19 97 ALA A C 1
ATOM 758 O O . ALA A 1 97 ? 5.405 1.654 8.673 1.00 94.19 97 ALA A O 1
ATOM 759 N N . ASP A 1 98 ? 4.180 1.523 10.557 1.00 93.69 98 ASP A N 1
ATOM 760 C CA . ASP A 1 98 ? 4.584 2.833 11.088 1.00 93.69 98 ASP A CA 1
ATOM 761 C C . ASP A 1 98 ? 6.058 2.799 11.506 1.00 93.69 98 ASP A C 1
ATOM 763 O O . ASP A 1 98 ? 6.861 3.592 11.016 1.00 93.69 98 ASP A O 1
ATOM 767 N N . GLU A 1 99 ? 6.442 1.785 12.291 1.00 93.19 99 GLU A N 1
ATOM 768 C CA . GLU A 1 99 ? 7.820 1.561 12.747 1.00 93.19 99 GLU A CA 1
ATOM 769 C C . GLU A 1 99 ? 8.816 1.422 11.584 1.00 93.19 99 GLU A C 1
ATOM 771 O O . GLU A 1 99 ? 9.934 1.934 11.645 1.00 93.19 99 GLU A O 1
ATOM 776 N N . LYS A 1 100 ? 8.417 0.744 10.501 1.00 94.31 100 LYS A N 1
ATOM 777 C CA . LYS A 1 100 ? 9.247 0.548 9.301 1.00 94.31 100 LYS A CA 1
ATOM 778 C C . LYS A 1 100 ? 9.173 1.704 8.301 1.00 94.31 100 LYS A C 1
ATOM 780 O O . LYS A 1 100 ? 9.882 1.676 7.296 1.00 94.31 100 LYS A O 1
ATOM 785 N N . GLY A 1 101 ? 8.302 2.690 8.518 1.00 92.94 101 GLY A N 1
ATOM 786 C CA . GLY A 1 101 ? 8.067 3.781 7.570 1.00 92.94 101 GLY A CA 1
ATOM 787 C C . GLY A 1 101 ? 7.387 3.356 6.259 1.00 92.94 101 GLY A C 1
ATOM 788 O O . GLY A 1 101 ? 7.479 4.072 5.261 1.00 92.94 101 GLY A O 1
ATOM 789 N N . THR A 1 102 ? 6.694 2.213 6.227 1.00 94.06 102 THR A N 1
ATOM 790 C CA . THR A 1 102 ? 6.045 1.672 5.018 1.00 94.06 102 THR A CA 1
ATOM 791 C C . THR A 1 102 ? 4.555 2.005 4.907 1.00 94.06 102 THR A C 1
ATOM 793 O O . THR A 1 102 ? 3.947 1.738 3.868 1.00 94.06 102 THR A O 1
ATOM 796 N N . LEU A 1 103 ? 3.957 2.690 5.894 1.00 92.69 103 LEU A N 1
ATOM 797 C CA . LEU A 1 103 ? 2.559 3.154 5.816 1.00 92.69 103 LEU A CA 1
ATOM 798 C C . LEU A 1 103 ? 2.266 3.987 4.563 1.00 92.69 103 LEU A C 1
ATOM 800 O O . LEU A 1 103 ? 1.213 3.835 3.945 1.00 92.69 103 LEU A O 1
ATOM 804 N N . ALA A 1 104 ? 3.191 4.864 4.165 1.00 91.31 104 ALA A N 1
ATOM 805 C CA . ALA A 1 104 ? 2.993 5.730 3.005 1.00 91.31 104 ALA A CA 1
ATOM 806 C C . ALA A 1 104 ? 2.929 4.940 1.687 1.00 91.31 104 ALA A C 1
ATOM 808 O O . ALA A 1 104 ? 2.231 5.363 0.761 1.00 91.31 104 ALA A O 1
ATOM 809 N N . LEU A 1 105 ? 3.642 3.811 1.614 1.00 90.50 105 LEU A N 1
ATOM 810 C CA . LEU A 1 105 ? 3.638 2.900 0.473 1.00 90.50 105 LEU A CA 1
ATOM 811 C C . LEU A 1 105 ? 2.288 2.176 0.383 1.00 90.50 105 LEU A C 1
ATOM 813 O O . LEU A 1 105 ? 1.606 2.270 -0.637 1.00 90.50 105 LEU A O 1
ATOM 817 N N . VAL A 1 106 ? 1.858 1.563 1.490 1.00 91.12 106 VAL A N 1
ATOM 818 C CA . VAL A 1 106 ? 0.567 0.863 1.591 1.00 91.12 106 VAL A CA 1
ATOM 819 C C . VAL A 1 106 ? -0.606 1.806 1.317 1.00 91.12 106 VAL A C 1
ATOM 821 O O . VAL A 1 106 ? -1.469 1.522 0.486 1.00 91.12 106 VAL A O 1
ATOM 824 N N . GLY A 1 107 ? -0.609 2.976 1.956 1.00 91.69 107 GLY A N 1
ATOM 825 C CA . GLY A 1 107 ? -1.659 3.972 1.776 1.00 91.69 107 GLY A CA 1
ATOM 826 C C . GLY A 1 107 ? -1.753 4.477 0.334 1.00 91.69 107 GLY A C 1
ATOM 827 O O . GLY A 1 107 ? -2.855 4.705 -0.157 1.00 91.69 107 GLY A O 1
ATOM 828 N N . ARG A 1 108 ? -0.625 4.625 -0.379 1.00 89.62 108 ARG A N 1
ATOM 829 C CA . ARG A 1 108 ? -0.630 5.007 -1.802 1.00 89.62 108 ARG A CA 1
ATOM 830 C C . ARG A 1 108 ? -1.282 3.929 -2.667 1.00 89.62 108 ARG A C 1
ATOM 832 O O . ARG A 1 108 ? -2.130 4.268 -3.487 1.00 89.62 108 ARG A O 1
ATOM 839 N N . ARG A 1 109 ? -0.929 2.658 -2.452 1.00 88.31 109 ARG A N 1
ATOM 840 C CA . ARG A 1 109 ? -1.487 1.517 -3.192 1.00 88.31 109 ARG A CA 1
ATOM 841 C C . ARG A 1 109 ? -3.004 1.414 -3.037 1.00 88.31 109 ARG A C 1
ATOM 843 O O . ARG A 1 109 ? -3.705 1.201 -4.025 1.00 88.31 109 ARG A O 1
ATOM 850 N N . LEU A 1 110 ? -3.507 1.598 -1.817 1.00 90.25 110 LEU A N 1
ATOM 851 C CA . LEU A 1 110 ? -4.946 1.581 -1.532 1.00 90.25 110 LEU A CA 1
ATOM 852 C C . LEU A 1 110 ? -5.669 2.799 -2.117 1.00 90.25 110 LEU A C 1
ATOM 854 O O . LEU A 1 110 ? -6.812 2.698 -2.552 1.00 90.25 110 LEU A O 1
ATOM 858 N N . ASN A 1 111 ? -4.990 3.944 -2.195 1.00 92.25 111 ASN A N 1
ATOM 859 C CA . ASN A 1 111 ? -5.559 5.162 -2.767 1.00 92.25 111 ASN A CA 1
ATOM 860 C C . ASN A 1 111 ? -5.715 5.115 -4.293 1.00 92.25 111 ASN A C 1
ATOM 862 O O . ASN A 1 111 ? -6.416 5.957 -4.846 1.00 92.25 111 ASN A O 1
ATOM 866 N N . TYR A 1 112 ? -5.081 4.160 -4.981 1.00 86.31 112 TYR A N 1
ATOM 867 C CA . TYR A 1 112 ? -5.392 3.881 -6.386 1.00 86.31 112 TYR A CA 1
ATOM 868 C C . TYR A 1 112 ? -6.749 3.197 -6.561 1.00 86.31 112 TYR A C 1
ATOM 870 O O . TYR A 1 112 ? -7.356 3.350 -7.614 1.00 86.31 112 TYR A O 1
ATOM 878 N N . ALA A 1 113 ? -7.230 2.478 -5.542 1.00 86.12 113 ALA A N 1
ATOM 879 C CA . ALA A 1 113 ? -8.534 1.827 -5.583 1.00 86.12 113 ALA A CA 1
ATOM 880 C C . ALA A 1 113 ? -9.656 2.792 -5.176 1.00 86.12 113 ALA A C 1
ATOM 882 O O . ALA A 1 113 ? -10.626 2.950 -5.912 1.00 86.12 113 ALA A O 1
ATOM 883 N N . VAL A 1 114 ? -9.507 3.473 -4.032 1.00 88.31 114 VAL A N 1
ATOM 884 C CA . VAL A 1 114 ? -10.512 4.419 -3.519 1.00 88.31 114 VAL A CA 1
ATOM 885 C C . VAL A 1 114 ? -9.839 5.708 -3.023 1.00 88.31 114 VAL A C 1
ATOM 887 O O . VAL A 1 114 ? -8.928 5.643 -2.187 1.00 88.31 114 VAL A O 1
ATOM 890 N N . PRO A 1 115 ? -10.269 6.899 -3.491 1.00 91.44 115 PRO A N 1
ATOM 891 C CA . PRO A 1 115 ? -9.764 8.173 -2.986 1.00 91.44 115 PRO A CA 1
ATOM 892 C C . PRO A 1 115 ? -9.959 8.320 -1.471 1.00 91.44 115 PRO A C 1
ATOM 894 O O . PRO A 1 115 ? -11.027 8.035 -0.944 1.00 91.44 115 PRO A O 1
ATOM 897 N N . GLY A 1 116 ? -8.932 8.799 -0.765 1.00 92.00 116 GLY A N 1
ATOM 898 C CA . GLY A 1 116 ? -8.988 9.041 0.685 1.00 92.00 116 GLY A CA 1
ATOM 899 C C . GLY A 1 116 ? -8.407 7.909 1.536 1.00 92.00 116 GLY A C 1
ATOM 900 O O . GLY A 1 116 ? -7.982 8.162 2.665 1.00 92.00 116 GLY A O 1
ATOM 901 N N . MET A 1 117 ? -8.244 6.705 0.971 1.00 93.44 117 MET A N 1
ATOM 902 C CA . MET A 1 117 ? -7.654 5.549 1.663 1.00 93.44 117 MET A CA 1
ATOM 903 C C . MET A 1 117 ? -6.256 5.827 2.211 1.00 93.44 117 MET A C 1
ATOM 905 O O . MET A 1 117 ? -5.908 5.347 3.288 1.00 93.44 117 MET A O 1
ATOM 909 N N . ARG A 1 118 ? -5.450 6.639 1.511 1.00 94.00 118 ARG A N 1
ATOM 910 C CA . ARG A 1 118 ? -4.116 7.001 2.006 1.00 94.00 118 ARG A CA 1
ATOM 911 C C . ARG A 1 118 ? -4.207 7.716 3.349 1.00 94.00 118 ARG A C 1
ATOM 913 O O . ARG A 1 118 ? -3.445 7.407 4.258 1.00 94.00 118 ARG A O 1
ATOM 920 N N . SER A 1 119 ? -5.090 8.702 3.460 1.00 94.75 119 SER A N 1
ATOM 921 C CA . SER A 1 119 ? -5.239 9.483 4.688 1.00 94.75 119 SER A CA 1
ATOM 922 C C . SER A 1 119 ? -5.778 8.615 5.821 1.00 94.75 119 SER A C 1
ATOM 924 O O . SER A 1 119 ? -5.215 8.667 6.912 1.00 94.75 119 SER A O 1
ATOM 926 N N . LEU A 1 120 ? -6.769 7.765 5.521 1.00 95.31 120 LEU A N 1
ATOM 927 C CA . LEU A 1 120 ? -7.353 6.798 6.452 1.00 95.31 120 LEU A CA 1
ATOM 928 C C . LEU A 1 120 ? -6.301 5.830 7.020 1.00 95.31 120 LEU A C 1
ATOM 930 O O . LEU A 1 120 ? -6.204 5.650 8.229 1.00 95.31 120 LEU A O 1
ATOM 934 N N . PHE A 1 121 ? -5.454 5.247 6.167 1.00 94.69 121 PHE A N 1
ATOM 935 C CA . PHE A 1 121 ? -4.389 4.343 6.617 1.00 94.69 121 PHE A CA 1
ATOM 936 C C . PHE A 1 121 ? -3.287 5.065 7.391 1.00 94.69 121 PHE A C 1
ATOM 938 O O . PHE A 1 121 ? -2.755 4.528 8.358 1.00 94.69 121 PHE A O 1
ATOM 945 N N . MET A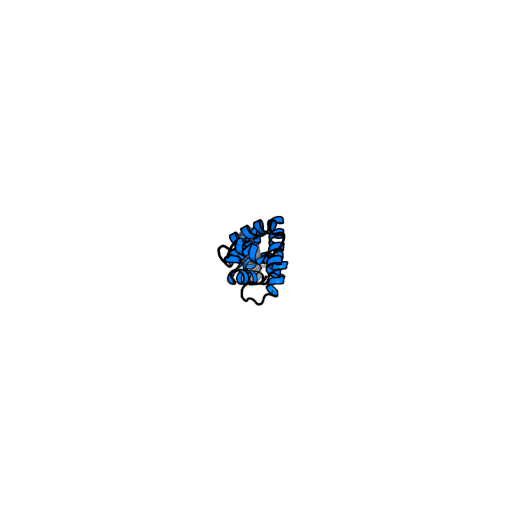 1 122 ? -2.935 6.289 6.993 1.00 95.31 122 MET A N 1
ATOM 946 C CA . MET A 1 122 ? -1.917 7.067 7.699 1.00 95.31 122 MET A CA 1
ATOM 947 C C . MET A 1 122 ? -2.388 7.484 9.099 1.00 95.31 122 MET A C 1
ATOM 949 O O . MET A 1 122 ? -1.579 7.484 10.024 1.00 95.31 122 MET A O 1
ATOM 953 N N . SER A 1 123 ? -3.660 7.869 9.273 1.00 95.19 123 SER A N 1
ATOM 954 C CA . SER A 1 123 ? -4.214 8.173 10.601 1.00 95.19 123 SER A CA 1
ATOM 955 C C . SER A 1 123 ? -4.328 6.914 11.456 1.00 95.19 123 SER A C 1
ATOM 957 O O . SER A 1 123 ? -3.891 6.930 12.605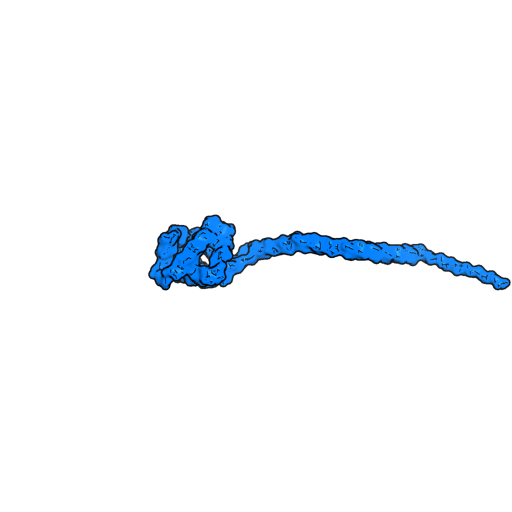 1.00 95.19 123 SER A O 1
ATOM 959 N N . ALA A 1 124 ? -4.825 5.819 10.875 1.00 95.56 124 ALA A N 1
ATOM 960 C CA . ALA A 1 124 ? -4.936 4.525 11.535 1.00 95.56 124 ALA A CA 1
ATOM 961 C C . ALA A 1 124 ? -3.581 3.966 11.974 1.00 95.56 124 ALA A C 1
ATOM 963 O O . ALA A 1 124 ? -3.467 3.491 13.095 1.00 95.56 124 ALA A O 1
ATOM 964 N N . GLY A 1 125 ? -2.545 4.078 11.141 1.00 95.12 125 GLY A N 1
ATOM 965 C CA . GLY A 1 125 ? -1.189 3.640 11.468 1.00 95.12 125 GLY A CA 1
ATOM 966 C C . GLY A 1 125 ? -0.608 4.338 12.693 1.00 95.12 125 GLY A C 1
ATOM 967 O O . GLY A 1 125 ? -0.173 3.676 13.632 1.00 95.12 125 GLY A O 1
ATOM 968 N N . ARG A 1 126 ? -0.709 5.673 12.732 1.00 93.56 126 ARG A N 1
ATOM 969 C CA . ARG A 1 126 ? -0.285 6.459 13.899 1.00 93.56 126 ARG A CA 1
ATOM 970 C C . ARG A 1 126 ? -1.075 6.084 15.148 1.00 93.56 126 ARG A C 1
ATOM 972 O O . ARG A 1 126 ? -0.476 5.807 16.178 1.00 93.56 126 ARG A O 1
ATOM 979 N N . ALA A 1 127 ? -2.404 6.029 15.054 1.00 93.81 127 ALA A N 1
ATOM 980 C CA . ALA A 1 127 ? -3.259 5.693 16.192 1.00 93.81 127 ALA A CA 1
ATOM 981 C C . ALA A 1 127 ? -3.062 4.244 16.677 1.00 93.81 127 ALA A C 1
ATOM 983 O O . ALA A 1 127 ? -3.168 3.971 17.871 1.00 93.81 127 ALA A O 1
ATOM 984 N N . ALA A 1 128 ? -2.729 3.315 15.775 1.00 93.69 128 ALA A N 1
ATOM 985 C CA . ALA A 1 128 ? -2.504 1.916 16.112 1.00 93.69 128 ALA A CA 1
ATOM 986 C C . ALA A 1 128 ? -1.364 1.752 17.123 1.00 93.69 128 ALA A C 1
ATOM 988 O O . ALA A 1 128 ? -1.456 0.862 17.965 1.00 93.69 128 ALA A O 1
ATOM 989 N N . THR A 1 129 ? -0.341 2.619 17.105 1.00 90.81 129 THR A N 1
ATOM 990 C CA . THR A 1 129 ? 0.772 2.593 18.077 1.00 90.81 129 THR A CA 1
ATOM 991 C C . THR A 1 129 ? 0.300 2.690 19.532 1.00 90.81 129 THR A C 1
ATOM 993 O O . THR A 1 129 ? 0.827 1.975 20.389 1.00 90.81 129 THR A O 1
ATOM 996 N N . ASP A 1 130 ? -0.777 3.436 19.783 1.00 90.25 130 ASP A N 1
ATOM 997 C CA . ASP A 1 130 ? -1.384 3.601 21.106 1.00 90.25 130 ASP A CA 1
ATOM 998 C C . ASP A 1 130 ? -2.464 2.546 21.416 1.00 90.25 130 ASP A C 1
ATOM 1000 O O . ASP A 1 130 ? -2.789 2.296 22.581 1.00 90.25 130 ASP A O 1
ATOM 1004 N N . MET A 1 131 ? -2.992 1.854 20.400 1.00 90.19 131 MET A N 1
ATOM 1005 C CA . MET A 1 131 ? -3.976 0.775 20.561 1.00 90.19 131 MET A CA 1
ATOM 1006 C C . MET A 1 131 ? -3.308 -0.510 21.070 1.00 90.19 131 MET A C 1
ATOM 1008 O O . MET A 1 131 ? -2.890 -1.365 20.284 1.00 90.19 131 MET A O 1
ATOM 1012 N N . LYS A 1 132 ? -3.183 -0.654 22.394 1.00 79.31 132 LYS A N 1
ATOM 1013 C CA . LYS A 1 132 ? -2.535 -1.824 23.023 1.00 79.31 132 LYS A CA 1
ATOM 1014 C C . LYS A 1 132 ? -3.463 -3.023 23.223 1.00 79.31 132 LYS A C 1
ATOM 1016 O O . LYS A 1 132 ? -2.989 -4.152 23.166 1.00 79.31 132 LYS A O 1
ATOM 1021 N N . HIS A 1 133 ? -4.757 -2.793 23.434 1.00 83.25 133 HIS A N 1
ATOM 1022 C CA . HIS A 1 133 ? -5.741 -3.848 23.686 1.00 83.25 133 HIS A CA 1
ATOM 1023 C C . HIS A 1 133 ? -7.062 -3.527 22.985 1.00 83.25 133 HIS A C 1
ATOM 1025 O O . HIS A 1 133 ? -7.388 -2.355 22.794 1.00 83.25 133 HIS A O 1
ATOM 1031 N N . GLY A 1 134 ? -7.803 -4.574 22.616 1.00 81.81 134 GLY A N 1
ATOM 1032 C CA . GLY A 1 134 ? -9.123 -4.445 22.009 1.00 81.81 134 GLY A CA 1
ATOM 1033 C C . GLY A 1 134 ? -10.202 -3.936 22.982 1.00 81.81 134 GLY A C 1
ATOM 1034 O O . GLY A 1 134 ? -9.951 -3.809 24.185 1.00 81.81 134 GLY A O 1
ATOM 1035 N N . PRO A 1 135 ? -11.421 -3.666 22.484 1.00 90.44 135 PRO A N 1
ATOM 1036 C CA . PRO A 1 135 ? -11.881 -3.993 21.133 1.00 90.44 135 PRO A CA 1
ATOM 1037 C C . PRO A 1 135 ? -11.318 -3.052 20.053 1.00 90.44 135 PRO A C 1
ATOM 1039 O O . PRO A 1 135 ? -11.491 -1.829 20.104 1.00 90.44 135 PRO A O 1
ATOM 1042 N N . TYR A 1 136 ? -10.639 -3.635 19.069 1.00 94.19 136 TYR A N 1
ATOM 1043 C CA . TYR A 1 136 ? -10.015 -2.953 17.944 1.00 94.19 136 TYR A CA 1
ATOM 1044 C C . TYR A 1 136 ? -11.070 -2.411 16.985 1.00 94.19 136 TYR A C 1
ATOM 1046 O O . TYR A 1 136 ? -10.946 -1.256 16.584 1.00 94.19 136 TYR A O 1
ATOM 1054 N N . GLU A 1 137 ? -12.144 -3.156 16.697 1.00 93.94 137 GLU A N 1
ATOM 1055 C CA . GLU A 1 137 ? -13.245 -2.683 15.841 1.00 93.94 137 GLU A CA 1
ATOM 1056 C C . GLU A 1 137 ? -13.775 -1.317 16.303 1.00 93.94 137 GLU A C 1
ATOM 1058 O O . GLU A 1 137 ? -13.847 -0.356 15.530 1.00 93.94 137 GLU A O 1
ATOM 1063 N N . LYS A 1 138 ? -14.075 -1.194 17.602 1.00 94.12 138 LYS A N 1
ATOM 1064 C CA . LYS A 1 138 ? -14.561 0.060 18.193 1.00 94.12 138 LYS A CA 1
ATOM 1065 C C . LYS A 1 138 ? -13.506 1.158 18.156 1.00 94.12 138 LYS A C 1
ATOM 1067 O O . LYS A 1 138 ? -13.851 2.310 17.922 1.00 94.12 138 LYS A O 1
ATOM 1072 N N . SER A 1 139 ? -12.241 0.811 18.377 1.00 94.44 139 SER A N 1
ATOM 1073 C CA . SER A 1 139 ? -11.134 1.773 18.377 1.00 94.44 139 SER A CA 1
ATOM 1074 C C . SER A 1 139 ? -10.908 2.374 16.987 1.00 94.44 139 SER A C 1
ATOM 1076 O O . SER A 1 139 ? -10.760 3.587 16.857 1.00 94.44 139 SER A O 1
ATOM 1078 N N . PHE A 1 140 ? -10.950 1.550 15.937 1.00 96.00 140 PHE A N 1
ATOM 1079 C CA . PHE A 1 140 ? -10.857 2.018 14.556 1.00 96.00 140 PHE A CA 1
ATOM 1080 C C . PHE A 1 140 ? -12.098 2.799 14.127 1.00 96.00 140 PHE A C 1
ATOM 1082 O O . PHE A 1 140 ? -11.964 3.878 13.561 1.00 96.00 140 PHE A O 1
ATOM 1089 N N . THR A 1 141 ? -13.298 2.323 14.457 1.00 95.31 141 THR A N 1
ATOM 1090 C CA . THR A 1 141 ? -14.543 3.025 14.097 1.00 95.31 141 THR A CA 1
ATOM 1091 C C . THR A 1 141 ? -14.689 4.364 14.832 1.00 95.31 141 THR A C 1
ATOM 1093 O O . THR A 1 141 ? -15.244 5.314 14.285 1.00 95.31 141 THR A O 1
ATOM 1096 N N . ALA A 1 142 ? -14.161 4.475 16.057 1.00 94.75 142 ALA A N 1
ATOM 1097 C CA . ALA A 1 142 ? -14.091 5.740 16.789 1.00 94.75 142 ALA A CA 1
ATOM 1098 C C . ALA A 1 142 ? -13.056 6.711 16.201 1.00 94.75 142 ALA A C 1
ATOM 1100 O O . ALA A 1 142 ? -13.243 7.923 16.290 1.00 94.75 142 ALA A O 1
ATOM 1101 N N . LEU A 1 143 ? -11.973 6.191 15.612 1.00 95.00 143 LEU A N 1
ATOM 1102 C CA . LEU A 1 143 ? -10.982 7.000 14.906 1.00 95.00 143 LEU A CA 1
ATOM 1103 C C . LEU A 1 143 ? -11.557 7.572 13.606 1.00 95.00 143 LEU A C 1
ATOM 1105 O O . LEU A 1 143 ? -11.375 8.754 13.323 1.00 95.00 143 LEU A O 1
ATOM 1109 N N . ASP A 1 144 ? -12.216 6.727 12.816 1.00 96.25 144 ASP A N 1
ATOM 1110 C CA . ASP A 1 144 ? -12.887 7.119 11.582 1.00 96.25 144 ASP A CA 1
ATOM 1111 C C . ASP A 1 144 ? -14.063 6.161 11.294 1.00 96.25 144 ASP A C 1
ATOM 1113 O O . ASP A 1 144 ? -13.845 4.946 11.191 1.00 96.25 144 ASP A O 1
ATOM 1117 N N . PRO A 1 145 ? -15.302 6.664 11.118 1.00 95.94 145 PRO A N 1
ATOM 1118 C CA . PRO A 1 145 ? -16.467 5.833 10.812 1.00 95.94 145 PRO A CA 1
ATOM 1119 C C . PRO A 1 145 ? -16.329 4.980 9.544 1.00 95.94 145 PRO A C 1
ATOM 1121 O O . PRO A 1 145 ? -17.063 4.003 9.392 1.00 95.94 145 PRO A O 1
ATOM 1124 N N . ALA A 1 146 ? -15.408 5.317 8.633 1.00 95.06 146 ALA A N 1
ATOM 1125 C CA . ALA A 1 146 ? -15.125 4.528 7.438 1.00 95.06 146 ALA A CA 1
ATOM 1126 C C . ALA A 1 146 ? -14.756 3.071 7.772 1.00 95.06 146 ALA A C 1
ATOM 1128 O O . ALA A 1 146 ? -15.146 2.161 7.047 1.00 95.06 146 ALA A O 1
ATOM 1129 N N . TRP A 1 147 ? -14.092 2.812 8.903 1.00 96.25 147 TRP A N 1
ATOM 1130 C CA . TRP A 1 147 ? -13.738 1.449 9.322 1.00 96.25 147 TRP A CA 1
ATOM 1131 C C . TRP A 1 147 ? -14.947 0.553 9.630 1.00 96.25 147 TRP A C 1
ATOM 1133 O O . TRP A 1 147 ? -14.811 -0.671 9.620 1.00 96.25 147 TRP A O 1
ATOM 1143 N N . GLY A 1 148 ? -16.125 1.147 9.844 1.00 95.31 148 GLY A N 1
ATOM 1144 C CA . GLY A 1 148 ? -17.400 0.440 9.981 1.00 95.31 148 GLY A CA 1
ATOM 1145 C C . GLY A 1 148 ? -18.102 0.136 8.650 1.00 95.31 148 GLY A C 1
ATOM 1146 O O . GLY A 1 148 ? -19.203 -0.411 8.655 1.00 95.31 148 GLY A O 1
ATOM 1147 N N . GLN A 1 149 ? -17.514 0.508 7.509 1.00 95.56 149 GLN A N 1
ATOM 1148 C CA . GLN A 1 149 ? -18.117 0.332 6.187 1.00 95.56 149 GLN A CA 1
ATOM 1149 C C . GLN A 1 149 ? -17.540 -0.896 5.476 1.00 95.56 149 GLN A C 1
ATOM 1151 O O . GLN A 1 149 ? -16.324 -1.051 5.362 1.00 95.56 149 GLN A O 1
ATOM 1156 N N . HIS A 1 150 ? -18.421 -1.746 4.941 1.00 94.81 150 HIS A N 1
ATOM 1157 C CA . HIS A 1 150 ? -18.043 -2.938 4.165 1.00 94.81 150 HIS A CA 1
ATOM 1158 C C . HIS A 1 150 ? -17.138 -2.600 2.973 1.00 94.81 150 HIS A C 1
ATOM 1160 O O . HIS A 1 150 ? -16.137 -3.283 2.760 1.00 94.81 150 HIS A O 1
ATOM 1166 N N . ASP A 1 151 ? -17.431 -1.511 2.256 1.00 92.81 151 ASP A N 1
ATOM 1167 C CA . ASP A 1 151 ? -16.694 -1.103 1.053 1.00 92.81 151 ASP A CA 1
ATOM 1168 C C . ASP A 1 151 ? -15.200 -0.865 1.320 1.00 92.81 151 ASP A C 1
ATOM 1170 O O . ASP A 1 151 ? -14.354 -1.179 0.476 1.00 92.81 151 ASP A O 1
ATOM 1174 N N . ILE A 1 152 ? -14.847 -0.371 2.514 1.00 95.00 152 ILE A N 1
ATOM 1175 C CA . ILE A 1 152 ? -13.449 -0.176 2.919 1.00 95.00 152 ILE A CA 1
ATOM 1176 C C . ILE A 1 152 ? -12.737 -1.524 3.014 1.00 95.00 152 ILE A C 1
ATOM 1178 O O . ILE A 1 152 ? -11.666 -1.710 2.435 1.00 95.00 152 ILE A O 1
ATOM 1182 N N . TRP A 1 153 ? -13.353 -2.497 3.677 1.00 95.38 153 TRP A N 1
ATOM 1183 C CA . TRP A 1 153 ? -12.793 -3.837 3.833 1.00 95.38 153 TRP A CA 1
ATOM 1184 C C . TRP A 1 153 ? -12.746 -4.614 2.523 1.00 95.38 153 TRP A C 1
ATOM 1186 O O . TRP A 1 153 ? -11.745 -5.275 2.242 1.00 95.38 153 TRP A O 1
ATOM 1196 N N . ALA A 1 154 ? -13.774 -4.484 1.682 1.00 93.31 154 ALA A N 1
ATOM 1197 C CA . ALA A 1 154 ? -13.794 -5.063 0.344 1.00 93.31 154 ALA A CA 1
ATOM 1198 C C . ALA A 1 154 ? -12.651 -4.508 -0.522 1.00 93.31 154 ALA A C 1
ATOM 1200 O O . ALA A 1 154 ? -11.946 -5.276 -1.178 1.00 93.31 154 ALA A O 1
ATOM 1201 N N . THR A 1 155 ? -12.404 -3.196 -0.452 1.00 91.62 155 THR A N 1
ATOM 1202 C CA . THR A 1 155 ? -11.296 -2.535 -1.156 1.00 91.62 155 THR A CA 1
ATOM 1203 C C . THR A 1 155 ? -9.937 -3.049 -0.682 1.00 91.62 155 THR A C 1
ATOM 1205 O O . THR A 1 155 ? -9.068 -3.349 -1.502 1.00 91.62 155 THR A O 1
ATOM 1208 N N . ILE A 1 156 ? -9.739 -3.183 0.635 1.00 93.19 156 ILE A N 1
ATOM 1209 C CA . ILE A 1 156 ? -8.490 -3.715 1.202 1.00 93.19 156 ILE A CA 1
ATOM 1210 C C . ILE A 1 156 ? -8.292 -5.173 0.770 1.00 93.19 156 ILE A C 1
ATOM 1212 O O . ILE A 1 156 ? -7.199 -5.536 0.342 1.00 93.19 156 ILE A O 1
ATOM 1216 N N . ALA A 1 157 ? -9.341 -5.996 0.832 1.00 91.56 157 ALA A N 1
ATOM 1217 C CA . ALA A 1 157 ? -9.285 -7.396 0.420 1.00 91.56 157 ALA A CA 1
ATOM 1218 C C . ALA A 1 157 ? -8.974 -7.548 -1.077 1.00 91.56 157 ALA A C 1
ATOM 1220 O O . ALA A 1 157 ? -8.180 -8.406 -1.450 1.00 91.56 157 ALA A O 1
ATOM 1221 N N . GLN A 1 158 ? -9.536 -6.691 -1.932 1.00 88.44 158 GLN A N 1
ATOM 1222 C CA . GLN A 1 158 ? -9.222 -6.681 -3.361 1.00 88.44 158 GLN A CA 1
ATOM 1223 C C . GLN A 1 158 ? -7.774 -6.245 -3.622 1.00 88.44 158 GLN A C 1
ATOM 1225 O O . GLN A 1 158 ? -7.079 -6.852 -4.429 1.00 88.44 158 GLN A O 1
ATOM 1230 N N . ALA A 1 159 ? -7.291 -5.220 -2.916 1.00 86.50 159 ALA A N 1
ATOM 1231 C CA . ALA A 1 159 ? -5.909 -4.759 -3.027 1.00 86.50 159 ALA A CA 1
ATOM 1232 C C . ALA A 1 159 ? -4.884 -5.732 -2.411 1.00 86.50 159 ALA A C 1
ATOM 1234 O O . ALA A 1 159 ? -3.684 -5.565 -2.624 1.00 86.50 159 ALA A O 1
ATOM 1235 N N . ALA A 1 160 ? -5.343 -6.719 -1.635 1.00 84.31 160 ALA A N 1
ATOM 1236 C CA . ALA A 1 160 ? -4.515 -7.761 -1.033 1.00 84.31 160 ALA A CA 1
ATOM 1237 C C . ALA A 1 160 ? -4.192 -8.905 -1.996 1.00 84.31 160 ALA A C 1
ATOM 1239 O O . ALA A 1 160 ? -3.311 -9.717 -1.697 1.00 84.31 160 ALA A O 1
ATOM 1240 N N . GLU A 1 161 ? -4.885 -8.983 -3.133 1.00 79.06 161 GLU A N 1
ATOM 1241 C CA . GLU A 1 161 ? -4.543 -9.929 -4.183 1.00 79.06 161 GLU A CA 1
ATOM 1242 C C . GLU A 1 161 ? -3.300 -9.413 -4.938 1.00 79.06 161 GLU A C 1
ATOM 1244 O O . GLU A 1 161 ? -3.322 -8.304 -5.472 1.00 79.06 161 GLU A O 1
ATOM 1249 N N . PRO A 1 162 ? -2.184 -10.176 -4.961 1.00 65.19 162 PRO A N 1
ATOM 1250 C CA . PRO A 1 162 ? -0.919 -9.712 -5.539 1.00 65.19 162 PRO A CA 1
ATOM 1251 C C . PRO A 1 162 ? -0.960 -9.537 -7.062 1.00 65.19 162 PRO A C 1
ATOM 1253 O O . PRO A 1 162 ? -0.020 -8.986 -7.637 1.00 65.19 162 PRO A O 1
ATOM 1256 N N . TYR A 1 163 ? -2.023 -10.034 -7.697 1.00 61.09 163 TYR A N 1
ATOM 1257 C CA . TYR A 1 163 ? -2.242 -10.001 -9.131 1.00 61.09 163 TYR A CA 1
ATOM 1258 C C . TYR A 1 163 ? -3.609 -9.377 -9.410 1.00 61.09 163 TYR A C 1
ATOM 1260 O O . TYR A 1 163 ? -4.620 -9.824 -8.867 1.00 61.09 163 TYR A O 1
ATOM 1268 N N . THR A 1 164 ? -3.610 -8.368 -10.273 1.00 54.56 164 THR A N 1
ATOM 1269 C CA . THR A 1 164 ? -4.793 -7.765 -10.907 1.00 54.56 164 THR A CA 1
ATOM 1270 C C . THR A 1 164 ? -4.585 -7.772 -12.406 1.00 54.56 164 THR A C 1
ATOM 1272 O O . THR A 1 164 ? -5.541 -8.144 -13.117 1.00 54.56 164 THR A O 1
#

Sequence (164 aa):
MDRPVRIDQPEPSALNAALRRTQRRRRLQGLGLTAPLLIFLLASFLVPIGVVLFGAVYSPELSENMPRTVAALRQWDRRGVPDEATFAALATDLRLADEKGTLALVGRRLNYAVPGMRSLFMSAGRAATDMKHGPYEKSFTALDPAWGQHDIWATIAQAAEPYT

Radius of gyration: 33.08 Å; chains: 1; bounding box: 80×26×104 Å

pLDDT: mean 86.63, std 11.57, range [49.94, 97.56]